Protein AF-A0A2D8HZI1-F1 (afdb_monomer)

Secondary structure (DSSP, 8-state):
---PPPP--------------------EEEEE-HHHH--HHHHHHSS---TTEEEEESSS---EEEEEEE--TTGGGS-SSEEEEEEEEETT---EEEEEEEE----TT--EEEEEEEGGGG--TT--EEEEEEEEE-TTS-EEEEEE-GGGGG-

Sequence (155 aa):
MAGKLIIPILLLLLVSNLISASKLTNVYYRFLTNEQLTRIPEFFTGREFTGSQLFYRTSNKKEGLYFFIPLNAQVDEIPDQVKVILSVIRSGKKKVEDFEFQILEISKTKKELLLGITGDDWNSKNVKPIAWKLVFEDLNNKMIFYKKSFLWDHE

Nearest PDB structures (foldseek):
  1ft3-assembly3_A  TM=4.192E-01  e=2.022E-02  Homo sapiens
  2jhy-assembly1_A  TM=4.213E-01  e=4.123E-02  Homo sapiens
  2n80-assembly1_B  TM=3.214E-01  e=2.721E-02  Homo sapiens
  1fso-assembly1_A  TM=3.733E-01  e=8.405E-02  Homo sapiens
  1gdf-assembly1_A  TM=4.040E-01  e=5.292E-01  Bos taurus

pLDDT: mean 83.34, std 17.33, range [40.97, 98.25]

Structure (mmCIF, N/CA/C/O backbone):
data_AF-A0A2D8HZI1-F1
#
_entry.id   AF-A0A2D8HZI1-F1
#
loop_
_atom_site.group_PDB
_atom_site.id
_atom_site.type_symbol
_atom_site.label_atom_id
_atom_site.label_alt_id
_atom_site.label_comp_id
_atom_site.label_asym_id
_atom_site.label_entity_id
_atom_site.label_seq_id
_atom_site.pdbx_PDB_ins_code
_atom_site.Cartn_x
_atom_site.Cartn_y
_atom_site.Cartn_z
_atom_site.occupancy
_atom_site.B_iso_or_equiv
_atom_site.auth_seq_id
_atom_site.auth_comp_id
_atom_site.auth_asym_id
_atom_site.auth_atom_id
_atom_site.pdbx_PDB_model_num
ATOM 1 N N . MET A 1 1 ? 70.227 25.485 -25.827 1.00 42.78 1 MET A N 1
ATOM 2 C CA . MET A 1 1 ? 69.350 24.433 -26.385 1.00 42.78 1 MET A CA 1
ATOM 3 C C . MET A 1 1 ? 68.238 24.170 -25.389 1.00 42.78 1 MET A C 1
ATOM 5 O O . MET A 1 1 ? 68.478 23.558 -24.360 1.00 42.78 1 MET A O 1
ATOM 9 N N . ALA A 1 2 ? 67.062 24.736 -25.648 1.00 46.44 2 ALA A N 1
ATOM 10 C CA . ALA A 1 2 ? 65.862 24.550 -24.846 1.00 46.44 2 ALA A CA 1
ATOM 11 C C . ALA A 1 2 ? 64.889 23.697 -25.663 1.00 46.44 2 ALA A C 1
ATOM 13 O O . ALA A 1 2 ? 64.555 24.064 -26.785 1.00 46.44 2 ALA A O 1
ATOM 14 N N . GLY A 1 3 ? 64.462 22.567 -25.110 1.00 43.47 3 GLY A N 1
ATOM 15 C CA . GLY A 1 3 ? 63.437 21.709 -25.695 1.00 43.47 3 GLY A CA 1
ATOM 16 C C . GLY A 1 3 ? 62.529 21.216 -24.583 1.00 43.47 3 GLY A C 1
ATOM 17 O O . GLY A 1 3 ? 62.794 20.186 -23.976 1.00 43.47 3 GLY A O 1
ATOM 18 N N . LYS A 1 4 ? 61.495 22.002 -24.266 1.00 51.78 4 LYS A N 1
ATOM 19 C CA . LYS A 1 4 ? 60.391 21.587 -23.396 1.00 51.78 4 LYS A CA 1
ATOM 20 C C . LYS A 1 4 ? 59.585 20.530 -24.154 1.00 51.78 4 LYS A C 1
ATOM 22 O O . LYS A 1 4 ? 59.038 20.854 -25.206 1.00 51.78 4 LYS A O 1
ATOM 27 N N . LEU A 1 5 ? 59.498 19.304 -23.637 1.00 45.50 5 LEU A N 1
ATOM 28 C CA . LEU A 1 5 ? 58.539 18.326 -24.145 1.00 45.50 5 LEU A CA 1
ATOM 29 C C . LEU A 1 5 ? 57.229 18.466 -23.362 1.00 45.50 5 LEU A C 1
ATOM 31 O O . LEU A 1 5 ? 57.194 18.404 -22.135 1.00 45.50 5 LEU A O 1
ATOM 35 N N . ILE A 1 6 ? 56.183 18.753 -24.122 1.00 52.09 6 ILE A N 1
ATOM 36 C CA . ILE A 1 6 ? 54.837 19.139 -23.719 1.00 52.09 6 ILE A CA 1
ATOM 37 C C . ILE A 1 6 ? 54.069 17.878 -23.301 1.00 52.09 6 ILE A C 1
ATOM 39 O O . ILE A 1 6 ? 53.953 16.943 -24.088 1.00 52.09 6 ILE A O 1
ATOM 43 N N . ILE A 1 7 ? 53.538 17.851 -22.077 1.00 53.28 7 ILE A N 1
ATOM 44 C CA . ILE A 1 7 ? 52.572 16.837 -21.623 1.00 53.28 7 ILE A CA 1
ATOM 45 C C . ILE A 1 7 ? 51.205 17.226 -22.205 1.00 53.28 7 ILE A C 1
ATOM 47 O O . ILE A 1 7 ? 50.726 18.315 -21.873 1.00 53.28 7 ILE A O 1
ATOM 51 N N . PRO A 1 8 ? 50.539 16.407 -23.043 1.00 54.03 8 PRO A N 1
ATOM 52 C CA . PRO A 1 8 ? 49.178 16.711 -23.437 1.00 54.03 8 PRO A CA 1
ATOM 53 C C . PRO A 1 8 ? 48.222 16.268 -22.324 1.00 54.03 8 PRO A C 1
ATOM 55 O O . PRO A 1 8 ? 48.030 15.087 -22.051 1.00 54.03 8 PRO A O 1
ATOM 58 N N . ILE A 1 9 ? 47.622 17.267 -21.684 1.00 61.88 9 ILE A N 1
ATOM 59 C CA . ILE A 1 9 ? 46.325 17.186 -21.012 1.00 61.88 9 ILE A CA 1
ATOM 60 C C . ILE A 1 9 ? 45.269 16.992 -22.104 1.00 61.88 9 ILE A C 1
ATOM 62 O O . ILE A 1 9 ? 45.092 17.924 -22.884 1.00 61.88 9 ILE A O 1
ATOM 66 N N . LEU A 1 10 ? 44.560 15.854 -22.153 1.00 46.50 10 LEU A N 1
ATOM 67 C CA . LEU A 1 10 ? 43.142 15.808 -22.552 1.00 46.50 10 LEU A CA 1
ATOM 68 C C . LEU A 1 10 ? 42.498 14.415 -22.400 1.00 46.50 10 LEU A C 1
ATOM 70 O O . LEU A 1 10 ? 43.100 13.421 -22.786 1.00 46.50 10 LEU A O 1
ATOM 74 N N . LEU A 1 11 ? 41.216 14.421 -21.995 1.00 43.78 11 LEU A N 1
ATOM 75 C CA . LEU A 1 11 ? 40.211 13.340 -22.074 1.00 43.78 11 LEU A CA 1
ATOM 76 C C . LEU A 1 11 ? 40.460 12.154 -21.110 1.00 43.78 11 LEU A C 1
ATOM 78 O O . LEU A 1 11 ? 41.436 11.439 -21.228 1.00 43.78 11 LEU A O 1
ATOM 82 N N . LEU A 1 12 ? 39.617 11.821 -20.132 1.00 46.88 12 LEU A N 1
ATOM 83 C CA . LEU A 1 12 ? 38.160 11.842 -20.099 1.00 46.88 12 LEU A CA 1
ATOM 84 C C . LEU A 1 12 ? 37.744 11.854 -18.612 1.00 46.88 12 LEU A C 1
ATOM 86 O O . LEU A 1 12 ? 37.946 10.873 -17.898 1.00 46.88 12 LEU A O 1
ATOM 90 N N . LEU A 1 13 ? 37.154 12.948 -18.130 1.00 46.84 13 LEU A N 1
ATOM 91 C CA . LEU A 1 13 ? 36.365 12.931 -16.896 1.00 46.84 13 LEU A CA 1
ATOM 92 C C . LEU A 1 13 ? 35.064 12.182 -17.203 1.00 46.84 13 LEU A C 1
ATOM 94 O O . LEU A 1 13 ? 34.022 12.794 -17.426 1.00 4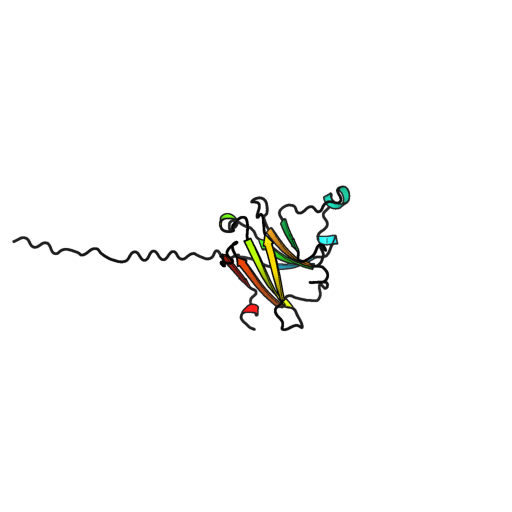6.84 13 LEU A O 1
ATOM 98 N N . LEU A 1 14 ? 35.124 10.850 -17.253 1.00 49.66 14 LEU A N 1
ATOM 99 C CA . LEU A 1 14 ? 33.924 10.029 -17.163 1.00 49.66 14 LEU A CA 1
ATOM 100 C C . LEU A 1 14 ? 33.499 10.045 -15.691 1.00 49.66 14 LEU A C 1
ATOM 102 O O . LEU A 1 14 ? 33.726 9.099 -14.943 1.00 49.66 14 LEU A O 1
ATOM 106 N N . VAL A 1 15 ? 32.924 11.166 -15.249 1.00 50.31 15 VAL A N 1
ATOM 107 C CA . VAL A 1 15 ? 32.132 11.184 -14.021 1.00 50.31 15 VAL A CA 1
ATOM 108 C C . VAL A 1 15 ? 30.871 10.408 -14.367 1.00 50.31 15 VAL A C 1
ATOM 110 O O . VAL A 1 15 ? 29.850 10.967 -14.761 1.00 50.31 15 VAL A O 1
ATOM 113 N N . SER A 1 16 ? 30.971 9.082 -14.335 1.00 48.38 16 SER A N 1
ATOM 114 C CA . SER A 1 16 ? 29.802 8.230 -14.304 1.00 48.38 16 SER A CA 1
ATOM 115 C C . SER A 1 16 ? 29.063 8.613 -13.031 1.00 48.38 16 SER A C 1
ATOM 117 O O . SER A 1 16 ? 29.435 8.180 -11.940 1.00 48.38 16 SER A O 1
ATOM 119 N N . ASN A 1 17 ? 28.045 9.462 -13.173 1.00 40.97 17 ASN A N 1
ATOM 120 C CA . ASN A 1 17 ? 26.969 9.560 -12.208 1.00 40.97 17 ASN A CA 1
ATOM 121 C C . ASN A 1 17 ? 26.322 8.177 -12.183 1.00 40.97 17 ASN A C 1
ATOM 123 O O . ASN A 1 17 ? 25.366 7.899 -12.906 1.00 40.97 17 ASN A O 1
ATOM 127 N N . LEU A 1 18 ? 26.902 7.275 -11.393 1.00 46.44 18 LEU A N 1
ATOM 128 C CA . LEU A 1 18 ? 26.179 6.148 -10.851 1.00 46.44 18 LEU A CA 1
ATOM 129 C C . LEU A 1 18 ? 25.077 6.789 -10.021 1.00 46.44 18 LEU A C 1
ATOM 131 O O . LEU A 1 18 ? 25.284 7.171 -8.872 1.00 46.44 18 LEU A O 1
ATOM 135 N N . ILE A 1 19 ? 23.920 6.973 -10.654 1.00 50.81 19 ILE A N 1
ATOM 136 C CA . ILE A 1 19 ? 22.662 7.127 -9.947 1.00 50.81 19 ILE A CA 1
ATOM 137 C C . ILE A 1 19 ? 22.537 5.817 -9.176 1.00 50.81 19 ILE A C 1
ATOM 139 O O . ILE A 1 19 ? 22.103 4.797 -9.711 1.00 50.81 19 ILE A O 1
ATOM 143 N N . SER A 1 20 ? 23.053 5.811 -7.949 1.00 43.06 20 SER A N 1
ATOM 144 C CA . SER A 1 20 ? 22.779 4.754 -6.995 1.00 43.06 20 SER A CA 1
ATOM 145 C C . SER A 1 20 ? 21.279 4.798 -6.792 1.00 43.06 20 SER A C 1
ATOM 147 O O . SER A 1 20 ? 20.781 5.670 -6.091 1.00 43.06 20 SER A O 1
ATOM 149 N N . ALA A 1 21 ? 20.558 3.892 -7.450 1.00 49.31 21 ALA A N 1
ATOM 150 C CA . ALA A 1 21 ? 19.170 3.639 -7.123 1.00 49.31 21 ALA A CA 1
ATOM 151 C C . ALA A 1 21 ? 19.144 3.285 -5.633 1.00 49.31 21 ALA A C 1
ATOM 153 O O . ALA A 1 21 ? 19.681 2.248 -5.220 1.00 49.31 21 ALA A O 1
ATOM 154 N N . SER A 1 22 ? 18.622 4.194 -4.814 1.00 49.94 22 SER A N 1
ATOM 155 C CA . SER A 1 22 ? 18.570 4.011 -3.377 1.00 49.94 22 SER A CA 1
ATOM 156 C C . SER A 1 22 ? 17.752 2.750 -3.093 1.00 49.94 22 SER A C 1
ATOM 1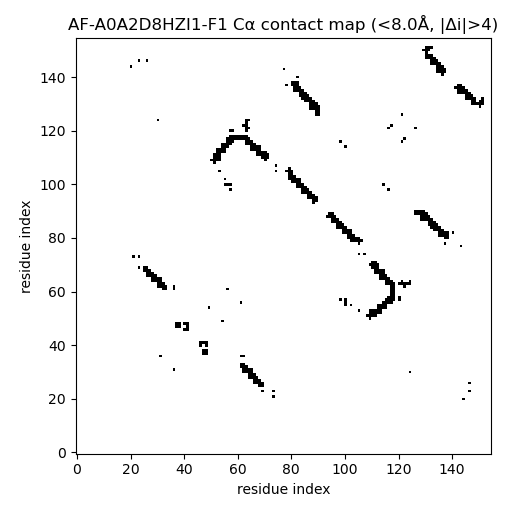58 O O . SER A 1 22 ? 16.627 2.545 -3.552 1.00 49.94 22 SER A O 1
ATOM 160 N N . LYS A 1 23 ? 18.386 1.785 -2.426 1.00 48.09 23 LYS A N 1
ATOM 161 C CA . LYS A 1 23 ? 17.783 0.473 -2.206 1.00 48.09 23 LYS A CA 1
ATOM 162 C C . LYS A 1 23 ? 16.716 0.626 -1.130 1.00 48.09 23 LYS A C 1
ATOM 164 O O . LYS A 1 23 ? 17.049 0.759 0.044 1.00 48.09 23 LYS A O 1
ATOM 169 N N . LEU A 1 24 ? 15.445 0.582 -1.519 1.00 55.44 24 LEU A N 1
ATOM 170 C CA . LEU A 1 24 ? 14.319 0.539 -0.586 1.00 55.44 24 LEU A CA 1
ATOM 171 C C . LEU A 1 24 ? 14.433 -0.739 0.257 1.00 55.44 24 LEU A C 1
ATOM 173 O O . LEU A 1 24 ? 14.379 -1.873 -0.252 1.00 55.44 24 LEU A O 1
ATOM 177 N N . THR A 1 25 ? 14.745 -0.567 1.539 1.00 63.28 25 THR A N 1
ATOM 178 C CA . THR A 1 25 ? 15.461 -1.612 2.279 1.00 63.28 25 THR A CA 1
ATOM 179 C C . THR A 1 25 ? 14.547 -2.689 2.845 1.00 63.28 25 THR A C 1
ATOM 181 O O . THR A 1 25 ? 15.006 -3.818 2.991 1.00 63.28 25 THR A O 1
ATOM 184 N N . ASN A 1 26 ? 13.256 -2.424 3.076 1.00 79.12 26 ASN A N 1
ATOM 185 C CA . ASN A 1 26 ? 12.367 -3.455 3.612 1.00 79.12 26 ASN A CA 1
ATOM 186 C C . ASN A 1 26 ? 10.898 -3.231 3.231 1.00 79.12 26 ASN A C 1
ATOM 188 O O . ASN A 1 26 ? 10.224 -2.413 3.840 1.00 79.12 26 ASN A O 1
ATOM 192 N N . VAL A 1 27 ? 10.409 -3.966 2.229 1.00 90.00 27 VAL A N 1
ATOM 193 C CA . VAL A 1 27 ? 8.970 -4.070 1.949 1.00 90.00 27 VAL A CA 1
ATOM 194 C C . VAL A 1 27 ? 8.499 -5.399 2.513 1.00 90.00 27 VAL A C 1
ATOM 196 O O . VAL A 1 27 ? 9.057 -6.444 2.173 1.00 90.00 27 VAL A O 1
ATOM 199 N N . TYR A 1 28 ? 7.473 -5.361 3.352 1.00 92.75 28 TYR A N 1
ATOM 200 C CA . TYR A 1 28 ? 6.806 -6.551 3.872 1.00 92.75 28 TYR A CA 1
ATOM 201 C C . TYR A 1 28 ? 5.306 -6.451 3.618 1.00 92.75 28 TYR A C 1
ATOM 203 O O . TYR A 1 28 ? 4.793 -5.380 3.304 1.00 92.75 28 TYR A O 1
ATOM 211 N N . TYR A 1 29 ? 4.594 -7.569 3.737 1.00 96.00 29 TYR A N 1
ATOM 212 C CA . TYR A 1 29 ? 3.149 -7.592 3.560 1.00 96.00 29 TYR A CA 1
ATOM 213 C C . TYR A 1 29 ? 2.444 -8.292 4.717 1.00 96.00 29 TYR A C 1
ATOM 215 O O . TYR A 1 29 ? 3.001 -9.179 5.370 1.00 96.00 29 TYR A O 1
ATOM 223 N N . ARG A 1 30 ? 1.193 -7.906 4.970 1.00 96.69 30 ARG A N 1
ATOM 224 C CA . ARG A 1 30 ? 0.331 -8.534 5.975 1.00 96.69 30 ARG A CA 1
ATOM 225 C C . ARG A 1 30 ? -1.133 -8.400 5.578 1.00 96.69 30 ARG A C 1
ATOM 227 O O . ARG A 1 30 ? -1.552 -7.352 5.104 1.00 96.69 30 ARG A O 1
ATOM 234 N N . PHE A 1 31 ? -1.911 -9.453 5.811 1.00 97.50 31 PHE A N 1
ATOM 235 C CA . PHE A 1 31 ? -3.367 -9.350 5.772 1.00 97.50 31 PHE A CA 1
ATOM 236 C C . PHE A 1 31 ? -3.860 -8.671 7.055 1.00 97.50 31 PHE A C 1
ATOM 238 O O . PHE A 1 31 ? -3.506 -9.123 8.146 1.00 97.50 31 PHE A O 1
ATOM 245 N N . LEU A 1 32 ? -4.645 -7.606 6.924 1.00 97.06 32 LEU A N 1
ATOM 246 C CA . LEU A 1 32 ? -5.209 -6.846 8.037 1.00 97.06 32 LEU A CA 1
ATOM 247 C C . LEU A 1 32 ? -6.732 -6.912 7.995 1.00 97.06 32 LEU A C 1
ATOM 249 O O . LEU A 1 32 ? -7.318 -6.695 6.935 1.00 97.06 32 LEU A O 1
ATOM 253 N N . THR A 1 33 ? -7.354 -7.166 9.146 1.00 96.50 33 THR A N 1
ATOM 254 C CA . THR A 1 33 ? -8.815 -7.107 9.293 1.00 96.50 33 THR A CA 1
ATOM 255 C C . THR A 1 33 ? -9.296 -5.677 9.537 1.00 96.50 33 THR A C 1
ATOM 257 O O . THR A 1 33 ? -8.505 -4.784 9.870 1.00 96.50 33 THR A O 1
ATOM 260 N N . ASN A 1 34 ? -10.604 -5.443 9.403 1.00 93.75 34 ASN A N 1
ATOM 261 C CA . ASN A 1 34 ? -11.197 -4.134 9.700 1.00 93.75 34 ASN A CA 1
ATOM 262 C C . ASN A 1 34 ? -10.933 -3.692 11.151 1.00 93.75 34 ASN A C 1
ATOM 264 O O . ASN A 1 34 ? -10.629 -2.523 11.397 1.00 93.75 34 ASN A O 1
ATOM 268 N N . GLU A 1 35 ? -10.991 -4.617 12.110 1.00 91.56 35 GLU A N 1
ATOM 269 C CA . GLU A 1 35 ? -10.781 -4.336 13.535 1.00 91.56 35 GLU A CA 1
ATOM 270 C C . GLU A 1 35 ? -9.339 -3.898 13.805 1.00 91.56 35 GLU A C 1
ATOM 272 O O . GLU A 1 35 ? -9.111 -2.953 14.553 1.00 91.56 35 GLU A O 1
ATOM 277 N N . GLN A 1 36 ? -8.360 -4.530 13.148 1.00 92.81 36 GLN A N 1
ATOM 278 C CA . GLN A 1 36 ? -6.941 -4.180 13.290 1.00 92.81 36 GLN A CA 1
ATOM 279 C C . GLN A 1 36 ? -6.599 -2.805 12.702 1.00 92.81 36 GLN A C 1
ATOM 281 O O . GLN A 1 36 ? -5.608 -2.193 13.101 1.00 92.81 36 GLN A O 1
ATOM 286 N N . LEU A 1 37 ? -7.398 -2.330 11.744 1.00 92.50 37 LEU A N 1
ATOM 287 C CA . LEU A 1 37 ? -7.234 -1.028 11.096 1.00 92.50 37 LEU A CA 1
ATOM 288 C C . LEU A 1 37 ? -8.019 0.093 11.780 1.00 92.50 37 LEU A C 1
ATOM 290 O O . LEU A 1 37 ? -7.766 1.262 11.499 1.00 92.50 37 LEU A O 1
ATOM 294 N N . THR A 1 38 ? -8.959 -0.241 12.663 1.00 90.62 38 THR A N 1
ATOM 295 C CA . THR A 1 38 ? -9.819 0.743 13.325 1.00 90.62 38 THR A CA 1
ATOM 296 C C . THR A 1 38 ? -9.147 1.269 14.587 1.00 90.62 38 THR A C 1
ATOM 298 O O . THR A 1 38 ? -8.861 0.520 15.522 1.00 90.62 38 THR A O 1
ATOM 301 N N . ARG A 1 39 ? -8.887 2.579 14.633 1.00 89.25 39 ARG A N 1
ATOM 302 C CA . ARG A 1 39 ? -8.255 3.234 15.789 1.00 89.25 39 ARG A CA 1
ATOM 303 C C . ARG A 1 39 ? -9.284 3.801 16.770 1.00 89.25 39 ARG A C 1
ATOM 305 O O . ARG A 1 39 ? -10.386 4.174 16.385 1.00 89.25 39 ARG A O 1
ATOM 312 N N . ILE A 1 40 ? -8.883 3.954 18.039 1.00 89.06 40 ILE A N 1
ATOM 313 C CA . ILE A 1 40 ? -9.733 4.495 19.122 1.00 89.06 40 ILE A CA 1
ATOM 314 C C . ILE A 1 40 ? -10.442 5.812 18.734 1.00 89.06 40 ILE A C 1
ATOM 316 O O . ILE A 1 40 ? -11.655 5.891 18.923 1.00 89.06 40 ILE A O 1
ATOM 320 N N . PRO A 1 41 ? -9.768 6.830 18.153 1.00 88.75 41 PRO A N 1
ATOM 321 C CA . PRO A 1 41 ? -10.434 8.085 17.792 1.00 88.75 41 PRO A CA 1
ATOM 322 C C . PRO A 1 41 ? -11.557 7.924 16.758 1.00 88.75 41 PRO A C 1
ATOM 324 O O . PRO A 1 41 ? -12.461 8.756 16.699 1.00 88.75 41 PRO A O 1
ATOM 327 N N . GLU A 1 42 ? -11.528 6.868 15.945 1.00 91.62 42 GLU A N 1
ATOM 328 C CA . GLU A 1 42 ? -12.550 6.615 14.925 1.00 91.62 42 GLU A CA 1
ATOM 329 C C . GLU A 1 42 ? -13.884 6.218 15.559 1.00 91.62 42 GLU A C 1
ATOM 331 O O . GLU A 1 42 ? -14.928 6.620 15.059 1.00 91.62 42 GLU A O 1
ATOM 336 N N . PHE A 1 43 ? -13.864 5.523 16.705 1.00 85.12 43 PHE A N 1
ATOM 337 C CA . PHE A 1 43 ? -15.082 5.187 17.453 1.00 85.12 43 PHE A CA 1
ATOM 338 C C . PHE A 1 43 ? -15.832 6.432 17.929 1.00 85.12 43 PHE A C 1
ATOM 340 O O . PHE A 1 43 ? -17.057 6.430 17.988 1.00 85.12 43 PHE A O 1
ATOM 347 N N . PHE A 1 44 ? -15.101 7.501 18.251 1.00 89.19 44 PHE A N 1
ATOM 348 C CA . PHE A 1 44 ? -15.691 8.748 18.735 1.00 89.19 44 PHE A CA 1
ATOM 349 C C . PHE A 1 44 ? -16.039 9.726 17.612 1.00 89.19 44 PHE A C 1
ATOM 351 O O . PHE A 1 44 ? -16.928 10.554 17.777 1.00 89.19 44 PHE A O 1
ATOM 358 N N . THR A 1 45 ? -15.325 9.670 16.484 1.00 90.19 45 THR A N 1
ATOM 359 C CA . THR A 1 45 ? -15.446 10.679 15.418 1.00 90.19 45 THR A CA 1
ATOM 360 C C . THR A 1 45 ? -16.131 10.173 14.154 1.00 90.19 45 THR A C 1
ATOM 362 O O . THR A 1 45 ? -16.520 10.989 13.322 1.00 90.19 45 THR A O 1
ATOM 365 N N . GLY A 1 46 ? -16.226 8.855 13.962 1.00 87.19 46 GLY A N 1
ATOM 366 C CA . GLY A 1 46 ? -16.676 8.237 12.712 1.00 87.19 46 GLY A CA 1
ATOM 367 C C . GLY A 1 46 ? -15.740 8.474 11.519 1.00 87.19 46 GLY A C 1
ATOM 368 O O . GLY A 1 46 ? -16.064 8.077 10.403 1.00 87.19 46 GLY A O 1
ATOM 369 N N . ARG A 1 47 ? -14.590 9.130 11.723 1.00 87.81 47 ARG A N 1
ATOM 370 C CA . ARG A 1 47 ? -13.621 9.448 10.670 1.00 87.81 47 ARG A CA 1
ATOM 371 C C . ARG A 1 47 ? -12.420 8.532 10.780 1.00 87.81 47 ARG A C 1
ATOM 373 O O . ARG A 1 47 ? -11.888 8.365 11.872 1.00 87.81 47 ARG A O 1
ATOM 380 N N . GLU A 1 48 ? -11.968 7.999 9.648 1.00 88.81 48 GLU A N 1
ATOM 381 C CA . GLU A 1 48 ? -10.757 7.186 9.616 1.00 88.81 48 GLU A CA 1
ATOM 382 C C . GLU A 1 48 ? -9.537 8.015 10.032 1.00 88.81 48 GLU A C 1
ATOM 384 O O . GLU A 1 48 ? -9.293 9.106 9.510 1.00 88.81 48 GLU A O 1
ATOM 389 N N . PHE A 1 49 ? -8.756 7.492 10.974 1.00 88.81 49 PHE A N 1
ATOM 390 C CA . PHE A 1 49 ? -7.560 8.153 11.466 1.00 88.81 49 PHE A CA 1
ATOM 391 C C . PHE A 1 49 ? -6.350 7.367 10.991 1.00 88.81 49 PHE A C 1
ATOM 393 O O . PHE A 1 49 ? -6.247 6.185 11.280 1.00 88.81 49 PHE A O 1
ATOM 400 N N . THR A 1 50 ? -5.415 8.001 10.285 1.00 88.31 50 THR A N 1
ATOM 401 C CA . THR A 1 50 ? -4.285 7.305 9.636 1.00 88.31 50 THR A CA 1
ATOM 402 C C . THR A 1 50 ? -2.948 7.500 10.356 1.00 88.31 50 THR A C 1
ATOM 404 O O . THR A 1 50 ? -2.003 6.748 10.126 1.00 88.31 50 THR A O 1
ATOM 407 N N . GLY A 1 51 ? -2.851 8.476 11.266 1.00 88.44 51 GLY A N 1
ATOM 408 C CA . GLY A 1 51 ? -1.615 8.787 11.991 1.00 88.44 51 GLY A CA 1
ATOM 409 C C . GLY A 1 51 ? -0.435 9.054 11.046 1.00 88.44 51 GLY A C 1
ATOM 410 O O . GLY A 1 51 ? -0.564 9.798 10.073 1.00 88.44 51 GLY A O 1
ATOM 411 N N . SER A 1 52 ? 0.710 8.418 11.308 1.00 89.25 52 SER A N 1
ATOM 412 C CA . SER A 1 52 ? 1.927 8.517 10.484 1.00 89.25 52 SER A CA 1
ATOM 413 C C . SER A 1 52 ? 1.931 7.606 9.251 1.00 89.25 52 SER A C 1
ATOM 415 O O . SER A 1 52 ? 2.958 7.501 8.584 1.00 89.25 52 SER A O 1
ATOM 417 N N . GLN A 1 53 ? 0.826 6.920 8.964 1.00 91.94 53 GLN A N 1
ATOM 418 C CA . GLN A 1 53 ? 0.691 6.026 7.818 1.00 91.94 53 GLN A CA 1
ATOM 419 C C . GLN A 1 53 ? -0.105 6.702 6.704 1.00 91.94 53 GLN A C 1
ATOM 421 O O . GLN A 1 53 ? -0.997 7.520 6.961 1.00 91.94 53 GLN A O 1
ATOM 426 N N . LEU A 1 54 ? 0.231 6.372 5.464 1.00 91.94 54 LEU A N 1
ATOM 427 C CA . LEU A 1 54 ? -0.466 6.816 4.267 1.00 91.94 54 LEU A CA 1
ATOM 428 C C . LEU A 1 54 ? -1.089 5.593 3.595 1.00 91.94 54 LEU A C 1
ATOM 430 O O . LEU A 1 54 ? -0.366 4.693 3.190 1.00 91.94 54 LEU A O 1
ATOM 434 N N . PHE A 1 55 ? -2.417 5.540 3.516 1.00 94.12 55 PHE A N 1
ATOM 435 C CA . PHE A 1 55 ? -3.139 4.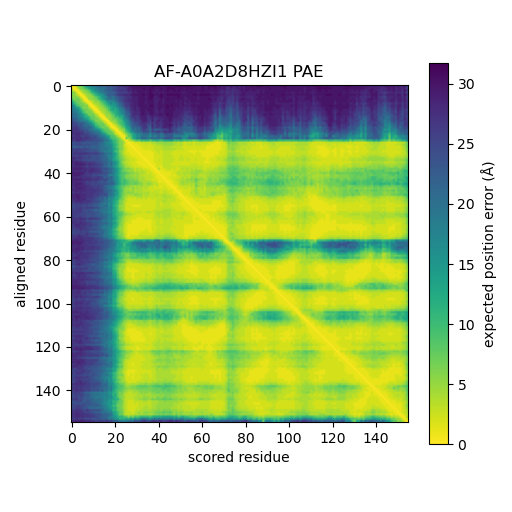386 2.981 1.00 94.12 55 PHE A CA 1
ATOM 436 C C . PHE A 1 55 ? -3.641 4.673 1.571 1.00 94.12 55 PHE A C 1
ATOM 438 O O . PHE A 1 55 ? -4.367 5.643 1.369 1.00 94.12 55 PHE A O 1
ATOM 445 N N . TYR A 1 56 ? -3.326 3.780 0.638 1.00 96.25 56 TYR A N 1
ATOM 446 C CA . TYR A 1 56 ? -3.962 3.701 -0.674 1.00 96.25 56 TYR A CA 1
ATOM 447 C C . TYR A 1 56 ? -4.518 2.295 -0.857 1.00 96.25 56 TYR A C 1
ATOM 449 O O . TYR A 1 56 ? -3.853 1.314 -0.532 1.00 96.25 56 TYR A O 1
ATOM 457 N N . ARG A 1 57 ? -5.763 2.192 -1.321 1.00 97.00 57 ARG A N 1
ATOM 458 C CA . ARG A 1 57 ? -6.511 0.932 -1.382 1.00 97.00 57 ARG A CA 1
ATOM 459 C C . ARG A 1 57 ? -7.157 0.766 -2.744 1.00 97.00 57 ARG A C 1
ATOM 461 O O . ARG A 1 57 ? -7.595 1.748 -3.332 1.00 97.00 57 ARG A O 1
ATOM 468 N N . THR A 1 58 ? -7.263 -0.476 -3.203 1.00 97.81 58 THR A N 1
ATOM 469 C CA . THR A 1 58 ? -7.985 -0.809 -4.442 1.00 97.81 58 THR A CA 1
ATOM 470 C C . THR A 1 58 ? -9.501 -0.627 -4.314 1.00 97.81 58 THR A C 1
ATOM 472 O O . THR A 1 58 ? -10.196 -0.479 -5.313 1.00 97.81 58 THR A O 1
ATOM 475 N N . SER A 1 59 ? -10.023 -0.597 -3.083 1.00 95.94 59 SER A N 1
ATOM 476 C CA . SER A 1 59 ? -11.440 -0.394 -2.786 1.00 95.94 59 SER A CA 1
ATOM 477 C C . SER A 1 59 ? -11.635 0.494 -1.550 1.00 95.94 59 SER A C 1
ATOM 479 O O . SER A 1 59 ? -10.686 0.831 -0.842 1.00 95.94 59 SER A O 1
ATOM 481 N N . ASN A 1 60 ? -12.885 0.853 -1.253 1.00 93.50 60 ASN A N 1
ATOM 482 C CA . ASN A 1 60 ? -13.245 1.569 -0.024 1.00 93.50 60 ASN A CA 1
ATOM 483 C C . ASN A 1 60 ? -13.269 0.672 1.233 1.00 93.50 60 ASN A C 1
ATOM 485 O O . ASN A 1 60 ? -13.341 1.189 2.349 1.00 93.50 60 ASN A O 1
ATOM 489 N N . LYS A 1 61 ? -13.222 -0.658 1.078 1.00 94.69 61 LYS A N 1
ATOM 490 C CA . LYS A 1 61 ? -13.163 -1.608 2.196 1.00 94.69 61 LYS A CA 1
ATOM 491 C C . LYS A 1 61 ? -11.760 -1.562 2.817 1.00 94.69 61 LYS A C 1
ATOM 493 O O . LYS A 1 61 ? -10.765 -1.483 2.102 1.00 94.69 61 LYS A O 1
ATOM 498 N N . LYS A 1 62 ? -11.659 -1.615 4.152 1.00 94.50 62 LYS A N 1
ATOM 499 C CA . LYS A 1 62 ? -10.355 -1.574 4.841 1.00 94.50 62 LYS A CA 1
ATOM 500 C C . LYS A 1 62 ? -9.680 -2.943 4.874 1.00 94.50 62 LYS A C 1
ATOM 502 O O . LYS A 1 62 ? -8.469 -3.021 4.730 1.00 94.50 62 LYS A O 1
ATOM 507 N N . GLU A 1 63 ? -10.427 -4.018 5.072 1.00 97.25 63 GLU A N 1
ATOM 508 C CA . GLU A 1 63 ? -9.848 -5.359 5.145 1.00 97.25 63 GLU A CA 1
ATOM 509 C C . GLU A 1 63 ? -9.179 -5.793 3.830 1.00 97.25 63 GLU A C 1
ATOM 511 O O . GLU A 1 63 ? -9.726 -5.599 2.739 1.00 97.25 63 GLU A O 1
ATOM 516 N N . GLY A 1 64 ? -7.989 -6.387 3.942 1.00 98.00 64 GLY A N 1
ATOM 517 C CA . GLY A 1 64 ? -7.238 -6.866 2.788 1.00 98.00 64 GLY A CA 1
ATOM 518 C C . GLY A 1 64 ? -5.762 -7.126 3.053 1.00 98.00 64 GLY A C 1
ATOM 519 O O . GLY A 1 64 ? -5.280 -7.084 4.188 1.00 98.00 64 GLY A O 1
ATOM 520 N N . LEU A 1 65 ? -5.028 -7.395 1.976 1.00 98.19 65 LEU A N 1
ATOM 521 C CA . LEU A 1 65 ? -3.580 -7.559 1.996 1.00 98.19 65 LEU A CA 1
ATOM 522 C C . LEU A 1 65 ? -2.8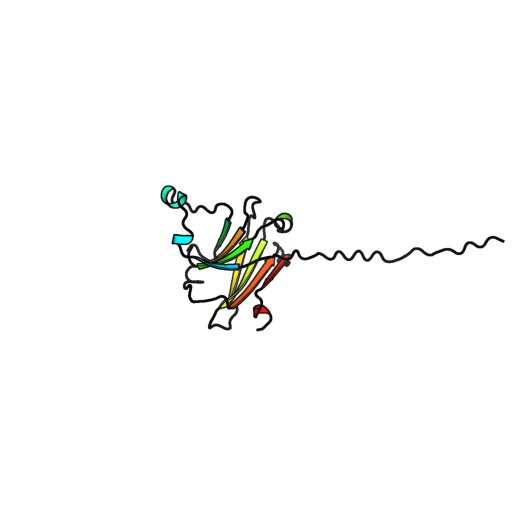94 -6.207 1.796 1.00 98.19 65 LEU A C 1
ATOM 524 O O . LEU A 1 65 ? -3.057 -5.574 0.758 1.00 98.19 65 LEU A O 1
ATOM 528 N N . TYR A 1 66 ? -2.063 -5.814 2.757 1.00 98.19 66 TYR A N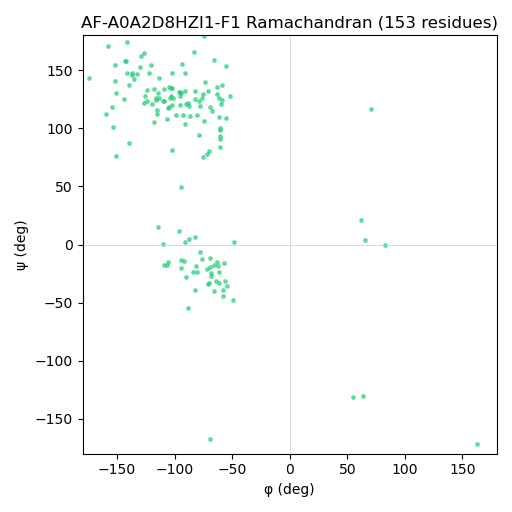 1
ATOM 529 C CA . TYR A 1 66 ? -1.292 -4.578 2.707 1.00 98.19 66 TYR A CA 1
ATOM 530 C C . TYR A 1 66 ? 0.185 -4.848 2.498 1.00 98.19 66 TYR A C 1
ATOM 532 O O . TYR A 1 66 ? 0.762 -5.678 3.199 1.00 98.19 66 TYR A O 1
ATOM 540 N N . PHE A 1 67 ? 0.790 -4.097 1.585 1.00 97.50 67 PHE A N 1
ATOM 541 C CA . PHE A 1 67 ? 2.231 -3.930 1.460 1.00 97.50 67 PHE A CA 1
ATOM 542 C C . PHE A 1 67 ? 2.650 -2.680 2.222 1.00 97.50 67 PHE A C 1
ATOM 544 O O . PHE A 1 67 ? 2.056 -1.620 2.046 1.00 97.50 67 PHE A O 1
ATOM 551 N N . PHE A 1 68 ? 3.668 -2.818 3.060 1.00 95.00 68 PHE A N 1
ATOM 552 C CA . PHE A 1 68 ? 4.203 -1.774 3.919 1.00 95.00 68 PHE A CA 1
ATOM 553 C C . PHE A 1 68 ? 5.532 -1.311 3.334 1.00 95.00 68 PHE A C 1
ATOM 555 O O . PHE A 1 68 ? 6.475 -2.099 3.208 1.00 95.00 68 PHE A O 1
ATOM 562 N N . ILE A 1 69 ? 5.585 -0.040 2.951 1.00 91.94 69 ILE A N 1
ATOM 563 C CA . ILE A 1 69 ? 6.732 0.604 2.325 1.00 91.94 69 ILE A CA 1
ATOM 564 C C . ILE A 1 69 ? 7.198 1.723 3.262 1.00 91.94 69 ILE A C 1
ATOM 566 O O . ILE A 1 69 ? 6.535 2.757 3.357 1.00 91.94 69 ILE A O 1
ATOM 570 N N . PRO A 1 70 ? 8.322 1.541 3.973 1.00 88.69 70 PRO A N 1
ATOM 571 C CA . PRO A 1 70 ? 8.892 2.588 4.805 1.00 88.69 70 PRO A CA 1
ATOM 572 C C . PRO A 1 70 ? 9.280 3.797 3.953 1.00 88.69 70 PRO A C 1
ATOM 574 O O . PRO A 1 70 ? 10.049 3.675 3.001 1.00 88.69 70 PRO A O 1
ATOM 577 N N . LEU A 1 71 ? 8.771 4.965 4.330 1.00 82.69 71 LEU A N 1
ATOM 578 C CA . LEU A 1 71 ? 9.094 6.262 3.741 1.00 82.69 71 LEU A CA 1
ATOM 579 C C . LEU A 1 71 ? 10.211 6.915 4.567 1.00 82.69 71 LEU A C 1
ATOM 581 O O . LEU A 1 71 ? 10.072 8.029 5.050 1.00 82.69 71 LEU A O 1
ATOM 585 N N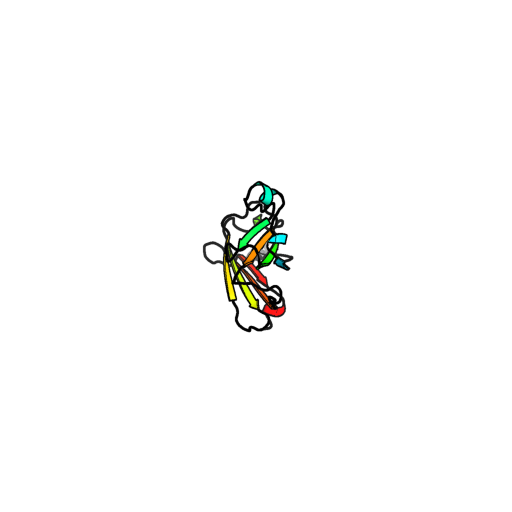 . ASN A 1 72 ? 11.295 6.188 4.847 1.00 71.31 72 ASN A N 1
ATOM 586 C CA . ASN A 1 72 ? 12.417 6.714 5.643 1.00 71.31 72 ASN A CA 1
ATOM 587 C C . ASN A 1 72 ? 13.165 7.798 4.832 1.00 71.31 72 ASN A C 1
ATOM 589 O O . ASN A 1 72 ? 12.667 8.205 3.797 1.00 71.31 72 ASN A O 1
ATOM 593 N N . ALA A 1 73 ? 14.369 8.235 5.235 1.00 54.00 73 ALA A N 1
ATOM 594 C CA . ALA A 1 73 ? 15.176 9.315 4.614 1.00 54.00 73 ALA A CA 1
ATOM 595 C C . ALA A 1 73 ? 15.383 9.297 3.066 1.00 54.00 73 ALA A C 1
ATOM 597 O O . ALA A 1 73 ? 16.066 10.160 2.537 1.00 54.00 73 ALA A O 1
ATOM 598 N N . GLN A 1 74 ? 14.797 8.339 2.343 1.00 58.44 74 GLN A N 1
ATOM 599 C CA . GLN A 1 74 ? 14.553 8.337 0.899 1.00 58.44 74 GLN A CA 1
ATOM 600 C C . GLN A 1 74 ? 13.345 9.194 0.457 1.00 58.44 74 GLN A C 1
ATOM 602 O O . GLN A 1 74 ? 13.158 9.333 -0.745 1.00 58.44 74 GLN A O 1
ATOM 607 N N . VAL A 1 75 ? 12.529 9.776 1.359 1.00 56.06 75 VAL A N 1
ATOM 608 C CA . VAL A 1 75 ? 11.399 10.662 0.964 1.00 56.06 75 VAL A CA 1
ATOM 609 C C . VAL A 1 75 ? 11.864 11.804 0.069 1.00 56.06 75 VAL A C 1
ATOM 611 O O . VAL A 1 75 ? 11.160 12.148 -0.867 1.00 56.06 75 VAL A O 1
ATOM 614 N N . ASP A 1 76 ? 13.061 12.342 0.308 1.00 58.78 76 ASP A N 1
ATOM 615 C CA . ASP A 1 76 ? 13.598 13.442 -0.498 1.00 58.78 76 ASP A CA 1
ATOM 616 C C . ASP A 1 76 ? 13.880 13.034 -1.961 1.00 58.78 76 ASP A C 1
ATOM 618 O O . ASP A 1 76 ? 14.001 13.901 -2.824 1.00 58.78 76 ASP A O 1
ATOM 622 N N . GLU A 1 77 ? 13.961 11.732 -2.265 1.00 66.81 77 GLU A N 1
ATOM 623 C CA . GLU A 1 77 ? 14.136 11.210 -3.628 1.00 66.81 77 GLU A CA 1
ATOM 624 C C . GLU A 1 77 ? 12.810 10.844 -4.315 1.00 66.81 77 GLU A C 1
ATOM 626 O O . GLU A 1 77 ? 12.793 10.626 -5.529 1.00 66.81 77 GLU A O 1
ATOM 631 N N . ILE A 1 78 ? 11.700 10.761 -3.571 1.00 71.38 78 ILE A N 1
ATOM 632 C CA . ILE A 1 78 ? 10.384 10.438 -4.129 1.00 71.38 78 ILE A CA 1
ATOM 633 C C . ILE A 1 78 ? 9.640 11.752 -4.402 1.00 71.38 78 ILE A C 1
ATOM 635 O O . ILE A 1 78 ? 9.398 12.509 -3.465 1.00 71.38 78 ILE A O 1
ATOM 639 N N . PRO A 1 79 ? 9.250 12.038 -5.658 1.00 77.88 79 PRO A N 1
ATOM 640 C CA . PRO A 1 79 ? 8.406 13.186 -5.966 1.00 77.88 79 PRO A CA 1
ATOM 641 C C . PRO A 1 79 ? 7.105 13.177 -5.155 1.00 77.88 79 PRO A C 1
ATOM 643 O O . PRO A 1 79 ? 6.586 12.114 -4.812 1.00 77.88 79 PRO A O 1
ATOM 646 N N . ASP A 1 80 ? 6.527 14.359 -4.927 1.00 79.69 80 ASP A N 1
ATOM 647 C CA . ASP A 1 80 ? 5.254 14.495 -4.202 1.00 79.69 80 ASP A CA 1
ATOM 648 C C . ASP A 1 80 ? 4.123 13.681 -4.847 1.00 79.69 80 ASP A C 1
ATOM 650 O O . ASP A 1 80 ? 3.238 13.183 -4.148 1.00 79.69 80 ASP A O 1
ATOM 654 N N . GLN A 1 81 ? 4.183 13.539 -6.177 1.00 88.62 81 GLN A N 1
ATOM 655 C CA . GLN A 1 81 ? 3.242 12.772 -6.979 1.00 88.62 81 GLN A CA 1
ATOM 656 C C . GLN A 1 81 ? 3.949 11.641 -7.715 1.00 88.62 81 GLN A C 1
ATOM 658 O O . GLN A 1 81 ? 4.843 11.879 -8.531 1.00 88.62 81 GLN A O 1
ATOM 663 N N . VAL A 1 82 ? 3.511 10.414 -7.456 1.00 91.06 82 VAL A N 1
ATOM 664 C CA . VAL A 1 82 ? 4.040 9.211 -8.100 1.00 91.06 82 VAL A CA 1
ATOM 665 C C . VAL A 1 82 ? 2.927 8.223 -8.389 1.00 91.06 82 VAL A C 1
ATOM 667 O O . VAL A 1 82 ? 1.967 8.086 -7.628 1.00 91.06 82 VAL A O 1
ATOM 670 N N . LYS A 1 83 ? 3.092 7.475 -9.471 1.00 94.75 83 LYS A N 1
ATOM 671 C CA . LYS A 1 83 ? 2.269 6.310 -9.763 1.00 94.75 83 LYS A CA 1
ATOM 672 C C . LYS A 1 83 ? 2.997 5.069 -9.270 1.00 94.75 83 LYS A C 1
ATOM 674 O O . LYS A 1 83 ? 4.177 4.881 -9.561 1.00 94.75 83 LYS A O 1
ATOM 679 N N . VAL A 1 84 ? 2.303 4.212 -8.531 1.00 95.12 84 VAL A N 1
ATOM 680 C CA . VAL A 1 84 ? 2.856 2.942 -8.057 1.00 95.12 84 VAL A CA 1
ATOM 681 C C . VAL A 1 84 ? 2.089 1.786 -8.665 1.00 95.12 84 VAL A C 1
ATOM 683 O O . VAL A 1 84 ? 0.876 1.691 -8.505 1.00 95.12 84 VAL A O 1
ATOM 686 N N . ILE A 1 85 ? 2.810 0.893 -9.334 1.00 97.38 85 ILE A N 1
ATOM 687 C CA . ILE A 1 85 ? 2.269 -0.343 -9.895 1.00 97.38 85 ILE A CA 1
ATOM 688 C C . ILE A 1 85 ? 2.715 -1.494 -8.998 1.00 97.38 85 ILE A C 1
ATOM 690 O O . ILE A 1 85 ? 3.913 -1.741 -8.832 1.00 97.38 85 ILE A O 1
ATOM 694 N N . LEU A 1 86 ? 1.748 -2.188 -8.410 1.00 98.00 86 LEU A N 1
ATOM 695 C CA . LEU A 1 86 ? 1.938 -3.405 -7.634 1.00 98.00 86 LEU A CA 1
ATOM 696 C C . LEU A 1 86 ? 1.449 -4.598 -8.455 1.00 98.00 86 LEU A C 1
ATOM 698 O O . LEU A 1 86 ? 0.250 -4.810 -8.601 1.00 98.00 86 LEU A O 1
ATOM 702 N N . SER A 1 87 ? 2.385 -5.401 -8.935 1.00 98.06 87 SER A N 1
ATOM 703 C CA . SER A 1 87 ? 2.113 -6.663 -9.611 1.00 98.06 87 SER A CA 1
ATOM 704 C C . SER A 1 87 ? 2.214 -7.811 -8.614 1.00 98.06 87 SER A C 1
ATOM 706 O O . SER A 1 87 ? 3.197 -7.903 -7.871 1.00 98.06 87 SER A O 1
ATOM 708 N N . VAL A 1 88 ? 1.224 -8.702 -8.583 1.00 97.81 88 VAL A N 1
ATOM 709 C CA . VAL A 1 88 ? 1.162 -9.822 -7.632 1.00 97.81 88 VAL A CA 1
ATOM 710 C C . VAL A 1 88 ? 0.769 -11.117 -8.321 1.00 97.81 88 VAL A C 1
ATOM 712 O O . VAL A 1 88 ? -0.113 -11.155 -9.175 1.00 97.81 88 VAL A O 1
ATOM 715 N N . ILE A 1 89 ? 1.383 -12.205 -7.868 1.00 96.12 89 ILE A N 1
ATOM 716 C CA . ILE A 1 89 ? 1.010 -13.574 -8.206 1.00 96.12 89 ILE A CA 1
ATOM 717 C C . ILE A 1 89 ? 0.495 -14.236 -6.939 1.00 96.12 89 ILE A C 1
ATOM 719 O O . ILE A 1 89 ? 1.142 -14.217 -5.887 1.00 96.12 89 ILE A O 1
ATOM 723 N N . ARG A 1 90 ? -0.716 -14.783 -7.017 1.00 95.19 90 ARG A N 1
ATOM 724 C CA . ARG A 1 90 ? -1.404 -15.379 -5.870 1.00 95.19 90 ARG A CA 1
ATOM 725 C C . ARG A 1 90 ? -1.100 -16.863 -5.761 1.00 95.19 90 ARG A C 1
ATOM 727 O O . ARG A 1 90 ? -1.025 -17.566 -6.762 1.00 95.19 90 ARG A O 1
ATOM 734 N N . SER A 1 91 ? -1.063 -17.369 -4.536 1.00 93.50 91 SER A N 1
ATOM 735 C CA . SER A 1 91 ? -1.053 -18.808 -4.271 1.00 93.50 91 SER A CA 1
ATOM 736 C C . SER A 1 91 ? -2.199 -19.507 -5.012 1.00 93.50 91 SER A C 1
ATOM 738 O O . SER A 1 91 ? -3.357 -19.109 -4.868 1.00 93.50 91 SER A O 1
ATOM 740 N N . GLY A 1 92 ? -1.882 -20.551 -5.778 1.00 88.88 92 GLY A N 1
ATOM 741 C CA . GLY A 1 92 ? -2.862 -21.312 -6.561 1.00 88.88 92 GLY A CA 1
ATOM 742 C C . GLY A 1 92 ? -3.224 -20.696 -7.917 1.00 88.88 92 GLY A C 1
ATOM 743 O O . GLY A 1 92 ? -4.011 -21.287 -8.652 1.00 88.88 92 GLY A O 1
ATOM 744 N N . LYS A 1 93 ? -2.645 -19.546 -8.282 1.00 88.75 93 LYS A N 1
ATOM 745 C CA . LYS A 1 93 ? -2.751 -18.949 -9.619 1.00 88.75 93 LYS A CA 1
ATOM 746 C C . LYS A 1 93 ? -1.356 -18.792 -10.232 1.00 88.75 93 LYS A C 1
ATOM 748 O O . LYS A 1 93 ? -0.378 -18.665 -9.512 1.00 88.75 93 LYS A O 1
ATOM 753 N N . LYS A 1 94 ? -1.288 -18.767 -11.565 1.00 83.75 94 LYS A N 1
ATOM 754 C CA . LYS A 1 94 ? -0.068 -18.441 -12.337 1.00 83.75 94 LYS A CA 1
ATOM 755 C C . LYS A 1 94 ? -0.149 -17.088 -13.050 1.00 83.75 94 LYS A C 1
ATOM 757 O O . LYS A 1 94 ? 0.729 -16.724 -13.814 1.00 83.75 94 LYS A O 1
ATOM 762 N N . LYS A 1 95 ? -1.269 -16.382 -12.891 1.00 93.19 95 LYS A N 1
ATOM 763 C CA . LYS A 1 95 ? -1.518 -15.121 -13.583 1.00 93.19 95 LYS A CA 1
ATOM 764 C C . LYS A 1 95 ? -1.025 -13.966 -12.715 1.00 93.19 95 LYS A C 1
ATOM 766 O O . LYS A 1 95 ? -1.377 -13.914 -11.536 1.00 93.19 95 LYS A O 1
ATOM 771 N N . VAL A 1 96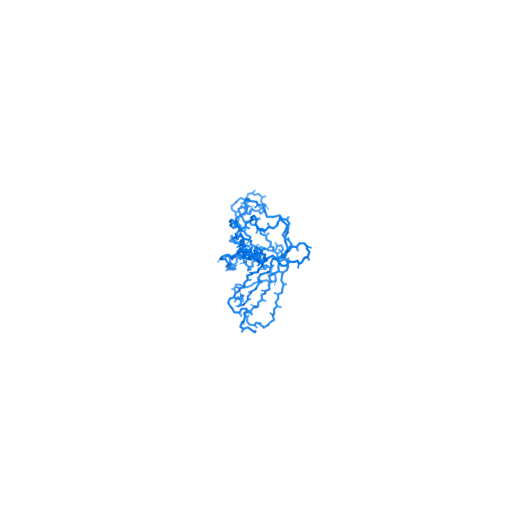 ? -0.280 -13.051 -13.329 1.00 96.38 96 VAL A N 1
ATOM 772 C CA . VAL A 1 96 ? 0.055 -11.746 -12.753 1.00 96.38 96 VAL A CA 1
ATOM 773 C C . VAL A 1 96 ? -1.195 -10.867 -12.729 1.00 96.38 96 VAL A C 1
ATOM 775 O O . VAL A 1 96 ? -1.923 -10.767 -13.720 1.00 96.38 96 VAL A O 1
ATOM 778 N N . GLU A 1 97 ? -1.453 -10.249 -11.584 1.00 97.12 97 GLU A N 1
ATOM 779 C CA . GLU A 1 97 ? -2.497 -9.246 -11.390 1.00 97.12 97 GLU A CA 1
ATOM 780 C C . GLU A 1 97 ? -1.828 -7.912 -11.031 1.00 97.12 97 GLU A C 1
ATOM 782 O O . GLU A 1 97 ? -1.036 -7.866 -10.088 1.00 97.12 97 GLU A O 1
ATOM 787 N N . ASP A 1 98 ? -2.139 -6.852 -11.779 1.00 97.75 98 ASP A N 1
ATOM 788 C CA . ASP A 1 98 ? -1.564 -5.517 -11.596 1.00 97.75 98 ASP A CA 1
ATOM 789 C C . ASP A 1 98 ? -2.558 -4.582 -10.903 1.00 97.75 98 ASP A C 1
ATOM 791 O O . ASP A 1 98 ? -3.731 -4.510 -11.275 1.00 97.75 98 ASP A O 1
ATOM 795 N N . PHE A 1 99 ? -2.068 -3.840 -9.912 1.00 98.12 99 PHE A N 1
ATOM 796 C CA . PHE A 1 99 ? -2.816 -2.837 -9.163 1.00 98.12 99 PHE A CA 1
ATOM 797 C C . PHE A 1 99 ? -2.090 -1.499 -9.240 1.00 98.12 99 PHE A C 1
ATOM 799 O O . PHE A 1 99 ? -0.923 -1.395 -8.861 1.00 98.12 99 PHE A O 1
ATOM 806 N N . GLU A 1 100 ? -2.785 -0.474 -9.721 1.00 97.12 100 GLU A N 1
ATOM 807 C CA . GLU A 1 100 ? -2.238 0.870 -9.875 1.00 97.12 100 GLU A CA 1
ATOM 808 C C . GLU A 1 100 ? -2.724 1.791 -8.752 1.00 97.12 100 GLU A C 1
ATOM 810 O O . GLU A 1 100 ? -3.912 1.830 -8.426 1.00 97.12 100 GLU A O 1
ATOM 815 N N . PHE A 1 101 ? -1.800 2.561 -8.181 1.00 96.31 101 PHE A N 1
ATOM 816 C CA . PHE A 1 101 ? -2.070 3.548 -7.145 1.00 96.31 101 PHE A CA 1
ATOM 817 C C . PHE A 1 101 ? -1.499 4.903 -7.557 1.00 96.31 101 PHE A C 1
ATOM 819 O O . PHE A 1 101 ? -0.296 5.039 -7.775 1.00 96.31 101 PHE A O 1
ATOM 826 N N . GLN A 1 102 ? -2.361 5.913 -7.624 1.00 94.75 102 GLN A N 1
ATOM 827 C CA . GLN A 1 102 ? -1.972 7.301 -7.866 1.00 94.75 102 GLN A CA 1
ATOM 828 C C . GLN A 1 102 ? -1.732 7.982 -6.520 1.00 94.75 102 GLN A C 1
ATOM 830 O O . GLN A 1 102 ? -2.683 8.283 -5.799 1.00 94.75 102 GLN A O 1
ATOM 835 N N . ILE A 1 103 ? -0.467 8.181 -6.156 1.00 91.81 103 ILE A N 1
ATOM 836 C CA . ILE A 1 103 ? -0.081 8.818 -4.898 1.00 91.81 103 ILE A CA 1
ATOM 837 C C . ILE A 1 103 ? 0.086 10.303 -5.167 1.00 91.81 103 ILE A C 1
ATOM 839 O O . ILE A 1 103 ? 0.998 10.696 -5.883 1.00 91.81 103 ILE A O 1
ATOM 843 N N . LEU A 1 104 ? -0.812 11.113 -4.609 1.00 85.56 104 LEU A N 1
ATOM 844 C CA . LEU A 1 104 ? -0.887 12.544 -4.918 1.00 85.56 104 LEU A CA 1
ATOM 845 C C . LEU A 1 104 ? -0.104 13.427 -3.942 1.00 85.56 104 LEU A C 1
ATOM 847 O O . LEU A 1 104 ? 0.192 14.576 -4.256 1.00 85.56 104 LEU A O 1
ATOM 851 N N . GLU A 1 105 ? 0.185 12.909 -2.749 1.00 81.94 105 GLU A N 1
ATOM 852 C CA . GLU A 1 105 ? 0.929 13.642 -1.733 1.00 81.94 105 GLU A CA 1
ATOM 853 C C . GLU A 1 105 ? 1.639 12.674 -0.781 1.00 81.94 105 GLU A C 1
ATOM 855 O O . GLU A 1 105 ? 1.001 11.906 -0.049 1.00 81.94 105 GLU A O 1
ATOM 860 N N . ILE A 1 106 ? 2.969 12.745 -0.749 1.00 78.50 106 ILE A N 1
ATOM 861 C CA . ILE A 1 106 ? 3.798 12.096 0.269 1.00 78.50 106 ILE A CA 1
ATOM 862 C C . ILE A 1 106 ? 4.239 13.168 1.269 1.00 78.50 106 ILE A C 1
ATOM 864 O O . ILE A 1 106 ? 5.334 13.717 1.205 1.00 78.50 106 ILE A O 1
ATOM 868 N N . SER A 1 107 ? 3.357 13.498 2.215 1.00 76.62 107 SER A N 1
ATOM 869 C CA . SER A 1 107 ? 3.692 14.452 3.279 1.00 76.62 107 SER A CA 1
ATOM 870 C C . SER A 1 107 ? 4.905 13.971 4.085 1.00 76.62 107 SER A C 1
ATOM 872 O O . SER A 1 107 ? 4.943 12.822 4.525 1.00 76.62 107 SER A O 1
ATOM 874 N N . LYS A 1 108 ? 5.835 14.883 4.404 1.00 74.88 108 LYS A N 1
ATOM 875 C CA . LYS A 1 108 ? 7.030 14.621 5.241 1.00 74.88 108 LYS A CA 1
ATOM 876 C C . LYS A 1 108 ? 6.718 14.071 6.640 1.00 74.88 108 LYS A C 1
ATOM 878 O O . LYS A 1 108 ? 7.601 13.570 7.330 1.00 74.88 108 LYS A O 1
ATOM 883 N N . THR A 1 109 ? 5.468 14.183 7.089 1.00 81.56 109 THR A N 1
ATOM 884 C CA . THR A 1 109 ? 5.006 13.635 8.376 1.00 81.56 109 THR A CA 1
ATOM 885 C C . THR A 1 109 ? 4.678 12.141 8.311 1.00 81.56 109 THR A C 1
ATOM 887 O O . THR A 1 109 ? 4.598 11.473 9.350 1.00 81.56 109 THR A O 1
ATOM 890 N N . LYS A 1 110 ? 4.476 11.601 7.105 1.00 86.31 110 LYS A N 1
ATOM 891 C CA . LYS A 1 110 ? 4.181 10.191 6.869 1.00 86.31 110 LYS A CA 1
ATOM 892 C C . LYS A 1 110 ? 5.482 9.399 6.861 1.00 86.31 110 LYS A C 1
ATOM 894 O O . LYS A 1 110 ? 6.455 9.776 6.227 1.00 86.31 110 LYS A O 1
ATOM 899 N N . LYS A 1 111 ? 5.484 8.293 7.600 1.00 87.50 111 LYS A N 1
ATOM 900 C CA . LYS A 1 111 ? 6.650 7.420 7.792 1.00 87.50 111 LYS A CA 1
ATOM 901 C C . LYS A 1 111 ? 6.536 6.109 7.026 1.00 87.50 111 LYS A C 1
ATOM 903 O O . LYS A 1 111 ? 7.524 5.406 6.863 1.00 87.50 111 LYS A O 1
ATOM 908 N N . GLU A 1 112 ? 5.333 5.751 6.596 1.00 90.25 112 GLU A N 1
ATOM 909 C CA . GLU A 1 112 ? 5.063 4.471 5.953 1.00 90.25 112 GLU A CA 1
ATOM 910 C C . GLU A 1 112 ? 3.901 4.626 4.970 1.00 90.25 112 GLU A C 1
ATOM 912 O O . GLU A 1 112 ? 2.851 5.178 5.313 1.00 90.25 112 GLU A O 1
ATOM 917 N N . LEU A 1 113 ? 4.104 4.142 3.751 1.00 92.44 113 LEU A N 1
ATOM 918 C CA . LEU A 1 113 ? 3.091 3.999 2.719 1.00 92.44 113 LEU A CA 1
ATOM 919 C C . LEU A 1 113 ? 2.545 2.573 2.773 1.00 92.44 113 LEU A C 1
ATOM 921 O O . LEU A 1 113 ? 3.303 1.604 2.752 1.00 92.44 113 LEU A O 1
ATOM 925 N N . LEU A 1 114 ? 1.226 2.454 2.845 1.00 95.62 114 LEU A N 1
ATOM 926 C CA . LEU A 1 114 ? 0.507 1.193 2.876 1.00 95.62 114 LEU A CA 1
ATOM 927 C C . LEU A 1 114 ? -0.336 1.077 1.610 1.00 95.62 114 LEU A C 1
ATOM 929 O O . LEU A 1 114 ? -1.309 1.813 1.438 1.00 95.62 114 LEU A O 1
ATOM 933 N N . LEU A 1 115 ? 0.031 0.130 0.749 1.00 97.44 115 LEU A N 1
ATOM 934 C CA . LEU A 1 115 ? -0.723 -0.215 -0.456 1.00 97.44 115 LEU A CA 1
ATOM 935 C C . LEU A 1 115 ? -1.571 -1.451 -0.172 1.00 97.44 115 LEU A C 1
ATOM 937 O O . LEU A 1 115 ? -1.036 -2.538 0.051 1.00 97.44 115 LEU A O 1
ATOM 941 N N . GLY A 1 116 ? -2.886 -1.271 -0.126 1.00 98.06 116 GLY A N 1
ATOM 942 C CA . GLY A 1 116 ? -3.857 -2.307 0.193 1.00 98.06 116 GLY A CA 1
ATOM 943 C C . GLY A 1 116 ? -4.556 -2.849 -1.046 1.00 98.06 116 GLY A C 1
ATOM 944 O O . GLY A 1 116 ? -5.289 -2.118 -1.709 1.00 98.06 116 GLY A O 1
ATOM 945 N N . ILE A 1 117 ? -4.421 -4.148 -1.295 1.00 98.25 117 ILE A N 1
ATOM 946 C CA . ILE A 1 117 ? -5.349 -4.894 -2.149 1.00 98.25 117 ILE A CA 1
ATOM 947 C C . ILE A 1 117 ? -6.480 -5.348 -1.229 1.00 98.25 117 ILE A C 1
ATOM 949 O O . ILE A 1 117 ? -6.253 -6.140 -0.313 1.00 98.25 117 ILE A O 1
ATOM 953 N N . THR A 1 118 ? -7.669 -4.777 -1.397 1.00 98.12 118 THR A N 1
ATOM 954 C CA . THR A 1 118 ? -8.719 -4.795 -0.362 1.00 98.12 118 THR A CA 1
ATOM 955 C C . THR A 1 118 ? -10.060 -5.263 -0.886 1.00 98.12 118 THR A C 1
ATOM 957 O O . THR A 1 118 ? -10.317 -5.257 -2.088 1.00 98.12 118 THR A O 1
ATOM 960 N N . GLY A 1 119 ? -10.936 -5.656 0.036 1.00 96.19 119 GLY A N 1
ATOM 961 C CA . GLY A 1 119 ? -12.289 -6.048 -0.311 1.00 96.19 119 GLY A CA 1
ATOM 962 C C . GLY A 1 119 ? -12.310 -7.290 -1.189 1.00 96.19 119 GLY A C 1
ATOM 963 O O . GLY A 1 119 ? -11.659 -8.287 -0.881 1.00 96.19 119 GLY A O 1
ATOM 964 N N . ASP A 1 120 ? -13.055 -7.228 -2.288 1.00 95.94 120 ASP A N 1
ATOM 965 C CA . ASP A 1 120 ? -13.232 -8.384 -3.169 1.00 95.94 120 ASP A CA 1
ATOM 966 C C . ASP A 1 120 ? -11.954 -8.698 -3.961 1.00 95.94 120 ASP A C 1
ATOM 968 O O . ASP A 1 120 ? -11.726 -9.854 -4.323 1.00 95.94 120 ASP A O 1
ATOM 972 N N . ASP A 1 121 ? -11.052 -7.718 -4.104 1.00 96.25 121 ASP A N 1
ATOM 973 C CA . ASP A 1 121 ? -9.729 -7.946 -4.678 1.00 96.25 121 ASP A CA 1
ATOM 974 C C . ASP A 1 121 ? -8.851 -8.803 -3.763 1.00 96.25 121 ASP A C 1
ATOM 976 O O . ASP A 1 121 ? -7.972 -9.498 -4.255 1.00 96.25 121 ASP A O 1
ATOM 980 N N . TRP A 1 122 ? -9.036 -8.820 -2.439 1.00 96.31 122 TRP A N 1
ATOM 981 C CA . TRP A 1 122 ? -8.300 -9.734 -1.551 1.00 96.31 122 TRP A CA 1
ATOM 982 C C . TRP A 1 122 ? -9.107 -10.085 -0.302 1.00 96.31 122 TRP A C 1
ATOM 984 O O . TRP A 1 122 ? -8.827 -9.630 0.804 1.00 96.31 122 TRP A O 1
ATOM 994 N N . ASN A 1 123 ? -10.090 -10.960 -0.473 1.00 92.06 123 ASN A N 1
ATOM 995 C CA . ASN A 1 123 ? -11.076 -11.284 0.561 1.00 92.06 123 ASN A CA 1
ATOM 996 C C . ASN A 1 123 ? -10.669 -12.416 1.525 1.00 92.06 123 ASN A C 1
ATOM 998 O O . ASN A 1 123 ? -11.481 -12.855 2.336 1.00 92.06 123 ASN A O 1
ATOM 1002 N N . SER A 1 124 ? -9.444 -12.948 1.432 1.00 92.62 124 SER A N 1
ATOM 1003 C CA . SER A 1 124 ? -9.041 -14.103 2.240 1.00 92.62 124 SER A CA 1
ATOM 1004 C C . SER A 1 124 ? -7.583 -14.058 2.681 1.00 92.62 124 SER A C 1
ATOM 1006 O O . SER A 1 124 ? -6.657 -14.037 1.867 1.00 92.62 124 SER A O 1
ATOM 1008 N N . LYS A 1 125 ? -7.370 -14.175 3.999 1.00 93.94 125 LYS A N 1
ATOM 1009 C CA . LYS A 1 125 ? -6.043 -14.303 4.628 1.00 93.94 125 LYS A CA 1
ATOM 1010 C C . LYS A 1 125 ? -5.274 -15.566 4.218 1.00 93.94 125 LYS A C 1
ATOM 1012 O O . LYS A 1 125 ? -4.061 -15.649 4.44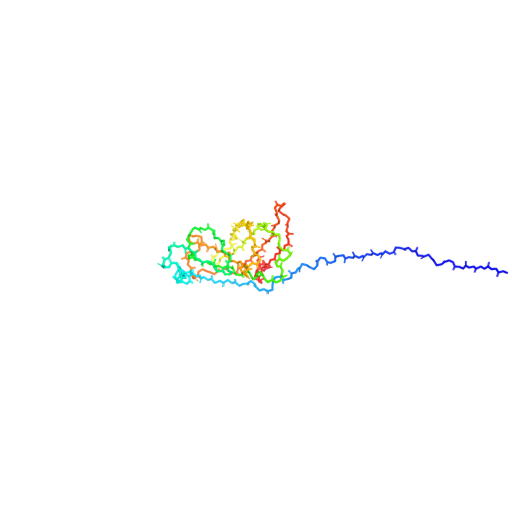4 1.00 93.94 125 LYS A O 1
ATOM 1017 N N . ASN A 1 126 ? -5.979 -16.561 3.674 1.00 94.38 126 ASN A N 1
ATOM 1018 C CA . ASN A 1 126 ? -5.400 -17.837 3.255 1.00 94.38 126 ASN A CA 1
ATOM 1019 C C . ASN A 1 126 ? -4.726 -17.728 1.883 1.00 94.38 126 ASN A C 1
ATOM 1021 O O . ASN A 1 126 ? -3.801 -18.484 1.604 1.00 94.38 126 ASN A O 1
ATOM 1025 N N . VAL A 1 127 ? -5.136 -16.758 1.061 1.00 94.31 127 VAL A N 1
ATOM 1026 C CA . VAL A 1 127 ? -4.458 -16.439 -0.197 1.00 94.31 127 VAL A CA 1
ATOM 1027 C C . VAL A 1 127 ? -3.177 -15.675 0.126 1.00 94.31 127 VAL A C 1
ATOM 1029 O O . VAL A 1 127 ? -3.202 -14.711 0.896 1.00 94.31 127 VAL A O 1
ATOM 1032 N N . LYS A 1 128 ? -2.046 -16.109 -0.439 1.00 94.75 128 LYS A N 1
ATOM 1033 C CA . LYS A 1 128 ? -0.725 -15.492 -0.230 1.00 94.75 128 LYS A CA 1
ATOM 1034 C C . LYS A 1 128 ? -0.192 -14.862 -1.521 1.00 94.75 128 LYS A C 1
ATOM 1036 O O . LYS A 1 128 ? -0.399 -15.446 -2.585 1.00 94.75 128 LYS A O 1
ATOM 1041 N N . PRO A 1 129 ? 0.511 -13.719 -1.452 1.00 96.06 129 PRO A N 1
ATOM 1042 C CA . PRO A 1 129 ? 1.262 -13.182 -2.584 1.00 96.06 129 PRO A CA 1
ATOM 1043 C C . PRO A 1 129 ? 2.585 -13.957 -2.711 1.00 96.06 129 PRO A C 1
ATOM 1045 O O . PRO A 1 129 ? 3.557 -13.661 -2.016 1.00 96.06 129 PRO A O 1
ATOM 1048 N N . ILE A 1 130 ? 2.611 -15.001 -3.542 1.00 95.44 130 ILE A N 1
ATOM 1049 C CA . ILE A 1 130 ? 3.791 -15.874 -3.684 1.00 95.44 130 ILE A CA 1
ATOM 1050 C C . ILE A 1 130 ? 4.941 -15.160 -4.398 1.00 95.44 130 ILE A C 1
ATOM 1052 O O . ILE A 1 130 ? 6.094 -15.336 -4.021 1.00 95.44 130 ILE A O 1
ATOM 1056 N N . ALA A 1 131 ? 4.622 -14.282 -5.346 1.00 95.94 131 ALA A N 1
ATOM 1057 C CA . ALA A 1 131 ? 5.565 -13.367 -5.963 1.00 95.94 131 ALA A CA 1
ATOM 1058 C C . ALA A 1 131 ? 4.922 -11.984 -6.085 1.00 95.94 131 ALA A C 1
ATOM 1060 O O . ALA A 1 131 ? 3.705 -11.858 -6.241 1.00 95.94 131 ALA A O 1
ATOM 1061 N N . TRP A 1 132 ? 5.736 -10.940 -5.981 1.00 96.88 132 TRP A N 1
ATOM 1062 C CA . TRP A 1 132 ? 5.288 -9.564 -6.154 1.00 96.88 132 TRP A CA 1
ATOM 1063 C C . TRP A 1 132 ? 6.403 -8.653 -6.668 1.00 96.88 132 TRP A C 1
ATOM 1065 O O . TRP A 1 132 ? 7.589 -8.895 -6.412 1.00 96.88 132 TRP A O 1
ATOM 1075 N N . LYS A 1 133 ? 6.005 -7.576 -7.346 1.00 96.31 133 LYS A N 1
ATOM 1076 C CA . LYS A 1 133 ? 6.859 -6.479 -7.806 1.00 96.31 133 LYS A CA 1
ATOM 1077 C C . LYS A 1 133 ? 6.137 -5.149 -7.608 1.00 96.31 133 LYS A C 1
ATOM 1079 O O . LYS A 1 133 ? 4.954 -5.029 -7.878 1.00 96.31 133 LYS A O 1
ATOM 1084 N N . LEU A 1 134 ? 6.875 -4.163 -7.130 1.00 95.38 134 LEU A N 1
ATOM 1085 C CA . LEU A 1 134 ? 6.486 -2.773 -6.960 1.00 95.38 134 LEU A CA 1
ATOM 1086 C C . LEU A 1 134 ? 7.328 -1.927 -7.905 1.00 95.38 134 LEU A C 1
ATOM 1088 O O . LEU A 1 134 ? 8.555 -2.047 -7.896 1.00 95.38 134 LEU A O 1
ATOM 1092 N N . VAL A 1 135 ? 6.689 -1.062 -8.678 1.00 93.88 135 VAL A N 1
ATOM 1093 C CA . VAL A 1 135 ? 7.344 -0.086 -9.552 1.00 93.88 135 VAL A CA 1
ATOM 1094 C C . VAL A 1 135 ? 6.811 1.291 -9.207 1.00 93.88 135 VAL A C 1
ATOM 1096 O O . VAL A 1 135 ? 5.601 1.477 -9.164 1.00 93.88 135 VAL A O 1
ATOM 1099 N N . PHE A 1 136 ? 7.712 2.232 -8.954 1.00 91.88 136 PHE A N 1
ATOM 1100 C CA . PHE A 1 136 ? 7.385 3.635 -8.737 1.00 91.88 136 PHE A CA 1
ATOM 1101 C C . PHE A 1 136 ? 7.758 4.404 -9.997 1.00 91.88 136 PHE A C 1
ATOM 1103 O O . PHE A 1 136 ? 8.898 4.322 -10.464 1.00 91.88 136 PHE A O 1
ATOM 1110 N N . GLU A 1 137 ? 6.798 5.134 -10.538 1.00 91.75 137 GLU A N 1
ATOM 1111 C CA . GLU A 1 137 ? 6.925 5.929 -11.751 1.00 91.75 137 GLU A CA 1
ATOM 1112 C C . GLU A 1 137 ? 6.588 7.391 -11.457 1.00 91.75 137 GLU A C 1
ATOM 1114 O O . GLU A 1 137 ? 5.744 7.695 -10.609 1.00 91.75 137 GLU A O 1
ATOM 1119 N N . ASP A 1 138 ? 7.249 8.299 -12.167 1.00 89.06 138 ASP A N 1
ATOM 1120 C CA . ASP A 1 138 ? 6.846 9.701 -12.194 1.00 89.06 138 ASP A CA 1
ATOM 1121 C C . ASP A 1 138 ? 5.588 9.907 -13.064 1.00 89.06 138 ASP A C 1
ATOM 1123 O O . ASP A 1 138 ? 5.056 8.979 -13.682 1.00 89.06 138 ASP A O 1
ATOM 1127 N N . LEU A 1 139 ? 5.117 11.153 -13.146 1.00 86.12 139 LEU A N 1
ATOM 1128 C CA . LEU A 1 139 ? 3.952 11.530 -13.958 1.00 86.12 139 LEU A CA 1
ATOM 1129 C C . LEU A 1 139 ? 4.142 11.309 -15.473 1.00 86.12 139 LEU A C 1
ATOM 1131 O O . LEU A 1 139 ? 3.162 11.303 -16.214 1.00 86.12 139 LEU A O 1
ATOM 1135 N N . ASN A 1 140 ? 5.376 11.107 -15.943 1.00 89.06 140 ASN A N 1
ATOM 1136 C CA . ASN A 1 140 ? 5.697 10.801 -17.338 1.00 89.06 140 ASN A CA 1
ATOM 1137 C C . ASN A 1 140 ? 5.849 9.288 -17.585 1.00 89.06 140 ASN A C 1
ATOM 1139 O O . ASN A 1 140 ? 6.327 8.889 -18.649 1.00 89.06 140 ASN A O 1
ATOM 1143 N N . ASN A 1 141 ? 5.457 8.443 -16.623 1.00 89.62 141 ASN A N 1
ATOM 1144 C CA . ASN A 1 141 ? 5.649 6.989 -16.635 1.00 89.62 141 ASN A CA 1
ATOM 1145 C C . ASN A 1 141 ? 7.127 6.563 -16.663 1.00 89.62 141 ASN A C 1
ATOM 1147 O O . ASN A 1 141 ? 7.460 5.449 -17.076 1.00 89.62 141 ASN A O 1
ATOM 1151 N N . LYS A 1 142 ? 8.047 7.436 -16.244 1.00 89.75 142 LYS A N 1
ATOM 1152 C CA . LYS A 1 142 ? 9.453 7.072 -16.106 1.00 89.75 142 LYS A CA 1
ATOM 1153 C C . LYS A 1 142 ? 9.645 6.370 -14.770 1.00 89.75 142 LYS A C 1
ATOM 1155 O O . LYS A 1 142 ? 9.342 6.926 -13.717 1.00 89.75 142 LYS A O 1
ATOM 1160 N N . MET A 1 143 ? 10.215 5.168 -14.812 1.00 89.00 143 MET A N 1
ATOM 1161 C CA . MET A 1 143 ? 10.595 4.435 -13.606 1.00 89.00 143 MET A CA 1
ATOM 1162 C C . MET A 1 143 ? 11.592 5.250 -12.772 1.00 89.00 143 MET A C 1
ATOM 1164 O O . MET A 1 143 ? 12.668 5.614 -13.251 1.00 89.00 143 MET A O 1
ATOM 1168 N N . ILE A 1 144 ? 11.240 5.472 -11.510 1.00 87.94 144 ILE A N 1
ATOM 1169 C CA . ILE A 1 144 ? 12.106 6.058 -10.487 1.00 87.94 144 ILE A CA 1
ATOM 1170 C C . ILE A 1 144 ? 12.887 4.930 -9.812 1.00 87.94 144 ILE A C 1
ATOM 1172 O O . ILE A 1 144 ? 14.115 4.927 -9.802 1.00 87.94 144 ILE A O 1
ATOM 1176 N N . PHE A 1 145 ? 12.170 3.925 -9.301 1.00 85.44 145 PHE A N 1
ATOM 1177 C CA . PHE A 1 145 ? 12.755 2.720 -8.719 1.00 85.44 145 PHE A CA 1
ATOM 1178 C C . PHE A 1 145 ? 11.758 1.554 -8.720 1.00 85.44 145 PHE A C 1
ATOM 1180 O O . PHE A 1 145 ? 10.568 1.711 -8.997 1.00 85.44 145 PHE A O 1
ATOM 1187 N N . TYR A 1 146 ? 12.246 0.360 -8.379 1.00 90.19 146 TYR A N 1
ATOM 1188 C CA . TYR A 1 146 ? 11.411 -0.824 -8.204 1.00 90.19 146 TYR A CA 1
ATOM 1189 C C . TYR A 1 146 ? 11.896 -1.698 -7.043 1.00 90.19 146 TYR A C 1
ATOM 1191 O O . TYR A 1 146 ? 13.064 -1.673 -6.647 1.00 90.19 146 TYR A O 1
ATOM 1199 N N . LYS A 1 147 ? 10.995 -2.525 -6.516 1.00 90.94 147 LYS A N 1
ATOM 1200 C CA . LYS A 1 147 ? 11.285 -3.565 -5.525 1.00 90.94 147 LYS A CA 1
ATOM 1201 C C . LYS A 1 147 ? 10.528 -4.829 -5.895 1.00 90.94 147 LYS A C 1
ATOM 1203 O O . LYS A 1 147 ? 9.420 -4.751 -6.396 1.00 90.94 147 LYS A O 1
ATOM 1208 N N . LYS A 1 148 ? 11.091 -6.002 -5.634 1.00 93.81 148 LYS A N 1
ATOM 1209 C CA . LYS A 1 148 ? 10.415 -7.275 -5.895 1.00 93.81 148 LYS A CA 1
ATOM 1210 C C . LYS A 1 148 ? 10.723 -8.309 -4.827 1.00 93.81 148 LYS A C 1
ATOM 1212 O O . LYS A 1 148 ? 11.739 -8.211 -4.133 1.00 93.81 148 LYS A O 1
ATOM 1217 N N . SER A 1 149 ? 9.833 -9.285 -4.716 1.00 93.69 149 SER A N 1
ATOM 1218 C CA . SER A 1 149 ? 10.067 -10.530 -3.991 1.00 93.69 149 SER A CA 1
ATOM 1219 C C . SER A 1 149 ? 11.153 -11.361 -4.670 1.00 93.69 149 SER A C 1
ATOM 1221 O O . SER A 1 149 ? 11.377 -11.222 -5.869 1.00 93.69 149 SER A O 1
ATOM 1223 N N . PHE A 1 150 ? 11.767 -12.274 -3.921 1.00 90.56 150 PHE A N 1
ATOM 1224 C CA . PHE A 1 150 ? 12.754 -13.208 -4.462 1.00 90.56 150 PHE A CA 1
ATOM 1225 C C . PHE A 1 150 ? 12.196 -14.070 -5.608 1.00 90.56 150 PHE A C 1
ATOM 1227 O O . PHE A 1 150 ? 12.837 -14.201 -6.641 1.00 90.56 150 PHE A O 1
ATOM 1234 N N . LEU A 1 151 ? 10.976 -14.600 -5.457 1.00 90.88 151 LEU A N 1
ATOM 1235 C CA . LEU A 1 151 ? 10.368 -15.508 -6.437 1.00 90.88 151 LEU A CA 1
ATOM 1236 C C . LEU A 1 151 ? 9.980 -14.839 -7.763 1.00 90.88 151 LEU A C 1
ATOM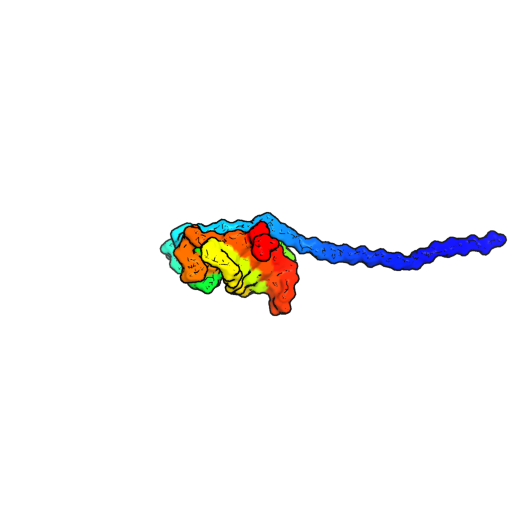 1238 O O . LEU A 1 151 ? 9.696 -15.542 -8.721 1.00 90.88 151 LEU A O 1
ATOM 1242 N N . TRP A 1 152 ? 9.999 -13.507 -7.845 1.00 92.62 152 TRP A N 1
ATOM 1243 C CA . TRP A 1 152 ? 9.597 -12.784 -9.054 1.00 92.62 152 TRP A CA 1
ATOM 1244 C C . TRP A 1 152 ? 10.496 -13.062 -10.271 1.00 92.62 152 TRP A C 1
ATOM 1246 O O . TRP A 1 152 ? 10.019 -13.024 -11.396 1.00 92.62 152 TRP A O 1
ATOM 1256 N N . ASP A 1 153 ? 11.787 -13.329 -10.061 1.00 84.62 153 ASP A N 1
ATOM 1257 C CA . ASP A 1 153 ? 12.734 -13.621 -11.153 1.00 84.62 153 ASP A CA 1
ATOM 1258 C C . ASP A 1 153 ? 12.836 -15.117 -11.483 1.00 84.62 153 ASP A C 1
ATOM 1260 O O . ASP A 1 153 ? 13.660 -15.517 -12.303 1.00 84.62 153 ASP A O 1
ATOM 1264 N N . HIS A 1 154 ? 12.047 -15.948 -10.801 1.00 71.25 154 HIS A N 1
ATOM 1265 C CA . HIS A 1 154 ? 12.088 -17.405 -10.903 1.00 71.25 154 HIS A CA 1
ATOM 1266 C C . HIS A 1 154 ? 10.805 -17.998 -11.503 1.00 71.25 154 HIS A C 1
ATOM 1268 O O . HIS A 1 154 ? 10.590 -19.206 -11.390 1.00 71.25 154 HIS A O 1
ATOM 1274 N N . GLU A 1 155 ? 9.977 -17.161 -12.133 1.00 51.53 155 GLU A N 1
ATOM 1275 C CA . GLU A 1 155 ? 8.862 -17.583 -12.990 1.00 51.53 155 GLU A CA 1
ATOM 1276 C C . GLU A 1 155 ? 9.198 -17.507 -14.481 1.00 51.53 155 GLU A C 1
ATOM 1278 O O . GLU A 1 155 ? 9.948 -16.587 -14.883 1.00 51.53 155 GLU A O 1
#

Foldseek 3Di:
DDDDDDDDDDDDPPPPPPPVLPPQDDKDKAFDDPVNQQDPVCVVVVDRDQQLEAEDEPDPAPTFMKIKGFCPPCVVLADQWKKKWKWFDKVPGPDIDIDITTRNGDDPSHGIYIYGHDDPSGPDRVIDRPWMKMFIADPVRHTSDMDIDPCNVVD

Radius of gyration: 22.44 Å; Cα contacts (8 Å, |Δi|>4): 267; chains: 1; bounding box: 86×46×46 Å

Mean predicted aligned error: 9.76 Å

Solvent-accessible surface area (backbone atoms only — not comparable to full-atom values): 9475 Å² total; per-residue (Å²): 142,88,80,87,81,81,79,84,87,77,89,76,90,78,76,72,77,72,76,71,73,78,74,82,84,62,76,52,71,49,68,41,50,54,72,81,67,57,49,78,69,25,80,80,64,77,45,92,70,57,83,46,45,42,82,48,59,77,40,94,47,76,29,17,39,29,38,41,38,66,41,51,97,59,48,88,76,51,63,52,47,35,37,35,40,40,36,36,25,40,58,99,52,90,58,79,46,79,45,81,42,81,44,76,67,68,56,91,75,39,47,30,40,32,47,26,42,11,32,88,79,30,77,49,84,83,60,42,74,67,23,34,37,39,38,36,19,39,92,83,70,46,76,73,51,72,51,65,43,83,51,52,82,73,112